Protein AF-A0A9E1VI52-F1 (afdb_monomer_lite)

Foldseek 3Di:
DPPVVVVVVVVVVVVPPDPDQDWDDPPDDPVNVVVLLVVLLVVLVVVLVVVVVVVVVVVVVPDDDDPVVVVVVVVVVVVVSVVSSVVSSVVSSVVVVIDGPDD

Sequence (103 aa):
MKPVLLLMFVLALAACSGTGAAWVKEGAGKDQVRADQAACRTQAEGAIGRNESFTRDIRNSTSGGREDTRAIVSESRDRRAAQSFERLFDRCMAARGYVHPKT

Radius of gyration: 20.17 Å; chains: 1; bounding box: 54×44×44 Å

Structure (mmCIF, N/CA/C/O backbone):
data_AF-A0A9E1VI52-F1
#
_entry.id   AF-A0A9E1VI52-F1
#
loop_
_atom_site.group_PDB
_atom_site.id
_atom_site.type_symbol
_atom_site.label_atom_id
_atom_site.label_alt_id
_atom_site.label_comp_id
_atom_site.label_asym_id
_atom_site.label_entity_id
_atom_site.label_seq_id
_atom_site.pdbx_PDB_ins_code
_atom_site.Cartn_x
_atom_site.Cartn_y
_atom_site.Cartn_z
_atom_site.occupancy
_atom_site.B_iso_or_equiv
_atom_site.auth_seq_id
_atom_site.auth_comp_id
_atom_site.auth_asym_id
_atom_site.auth_atom_id
_atom_site.pdbx_PDB_model_num
ATOM 1 N N . MET A 1 1 ? -26.836 34.218 8.949 1.00 46.84 1 MET A N 1
ATOM 2 C CA . MET A 1 1 ? -26.721 33.143 7.933 1.00 46.84 1 MET A CA 1
ATOM 3 C C . MET A 1 1 ? -25.252 32.827 7.597 1.00 46.84 1 MET A C 1
ATOM 5 O O . MET A 1 1 ? -24.871 32.850 6.439 1.00 46.84 1 MET A O 1
ATOM 9 N N . LYS A 1 2 ? -24.394 32.561 8.595 1.00 51.84 2 LY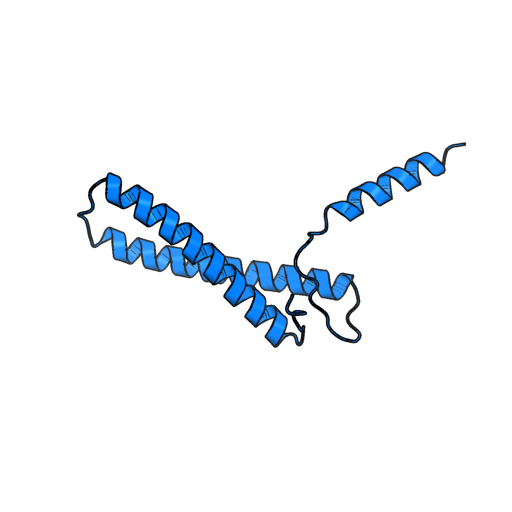S A N 1
ATOM 10 C CA . LYS A 1 2 ? -22.944 32.324 8.409 1.00 51.84 2 LYS A CA 1
ATOM 11 C C . LYS A 1 2 ? -22.391 30.941 8.840 1.00 51.84 2 LYS A C 1
ATOM 13 O O . LYS A 1 2 ? -21.268 30.661 8.439 1.00 51.84 2 LYS A O 1
ATOM 18 N N . PRO A 1 3 ? -23.100 30.045 9.569 1.00 55.41 3 PRO A N 1
ATOM 19 C CA . PRO A 1 3 ? -22.492 28.773 9.985 1.00 55.41 3 PRO A CA 1
ATOM 20 C C . PRO A 1 3 ? -22.583 27.667 8.918 1.00 55.41 3 PRO A C 1
ATOM 22 O O . PRO A 1 3 ? -21.819 26.710 8.958 1.00 55.41 3 PRO A O 1
ATOM 25 N N . VAL A 1 4 ? -23.485 27.800 7.937 1.00 55.62 4 VAL A N 1
ATOM 26 C CA . VAL A 1 4 ? -23.749 26.758 6.923 1.00 55.62 4 VAL A CA 1
ATOM 27 C C . VAL A 1 4 ? -22.583 26.605 5.938 1.00 55.62 4 VAL A C 1
ATOM 29 O O . VAL A 1 4 ? -22.277 25.502 5.495 1.00 55.62 4 VAL A O 1
ATOM 32 N N . LEU A 1 5 ? -21.887 27.705 5.642 1.00 55.19 5 LEU A N 1
ATOM 33 C CA . LEU A 1 5 ? -20.792 27.733 4.669 1.00 55.19 5 LEU A CA 1
ATOM 34 C C . LEU A 1 5 ? -19.517 27.061 5.207 1.00 55.19 5 LEU A C 1
ATOM 36 O O . LEU A 1 5 ? -18.800 26.406 4.458 1.00 55.19 5 LEU A O 1
ATOM 40 N N . LEU A 1 6 ? -19.283 27.153 6.521 1.00 56.75 6 LEU A N 1
ATOM 41 C CA . LEU A 1 6 ? -18.177 26.470 7.198 1.00 56.75 6 LEU A CA 1
ATOM 42 C C . LEU A 1 6 ? -18.402 24.954 7.278 1.00 56.75 6 LEU A C 1
ATOM 44 O O . LEU A 1 6 ? -17.456 24.188 7.119 1.00 56.75 6 LEU A O 1
ATOM 48 N N . LEU A 1 7 ? -19.652 24.515 7.459 1.00 56.09 7 LEU A N 1
ATOM 49 C CA . LEU A 1 7 ? -19.983 23.091 7.562 1.00 56.09 7 LEU A CA 1
ATOM 50 C C . LEU A 1 7 ? -19.776 22.340 6.233 1.00 56.09 7 LEU A C 1
ATOM 52 O O . LEU A 1 7 ? -19.299 21.208 6.228 1.00 56.09 7 LEU A O 1
ATOM 56 N N . MET A 1 8 ? -20.081 22.992 5.106 1.00 56.69 8 MET A N 1
ATOM 57 C CA . MET A 1 8 ? -19.861 22.438 3.762 1.00 56.69 8 MET A CA 1
ATOM 58 C C . MET A 1 8 ? -18.374 22.227 3.450 1.00 56.69 8 MET A C 1
ATOM 60 O O . MET A 1 8 ? -18.013 21.240 2.811 1.00 56.69 8 MET A O 1
ATOM 64 N N . PHE A 1 9 ? -17.499 23.116 3.929 1.00 57.59 9 PHE A N 1
ATOM 65 C CA . PHE A 1 9 ? -16.067 23.023 3.641 1.00 57.59 9 PHE A CA 1
ATOM 66 C C . PHE A 1 9 ? -15.402 21.846 4.371 1.00 57.59 9 PHE A C 1
ATOM 68 O O . PHE A 1 9 ? -14.512 21.206 3.822 1.00 57.59 9 PHE A O 1
ATOM 75 N N . VAL A 1 10 ? -15.875 21.497 5.572 1.00 60.12 10 VAL A N 1
ATOM 76 C CA . VAL A 1 10 ? -15.339 20.360 6.341 1.00 60.12 10 VAL A CA 1
ATOM 77 C C . VAL A 1 10 ? -15.735 19.012 5.720 1.00 60.12 10 VAL A C 1
ATOM 79 O O . VAL A 1 10 ? -14.941 18.073 5.758 1.00 60.12 10 VAL A O 1
ATOM 82 N N . LEU A 1 11 ? -16.909 18.908 5.082 1.00 56.44 11 LEU A N 1
ATOM 83 C CA . LEU A 1 11 ? -17.329 17.668 4.411 1.00 56.44 11 LEU A CA 1
ATOM 84 C C . LEU A 1 11 ? -16.515 17.363 3.143 1.00 56.44 11 LEU A C 1
ATOM 86 O O . LEU A 1 11 ? -16.290 16.193 2.835 1.00 56.44 11 LEU A O 1
ATOM 90 N N . ALA A 1 12 ? -16.035 18.386 2.431 1.00 57.34 12 ALA A N 1
ATOM 91 C CA . ALA A 1 12 ? -15.282 18.197 1.191 1.00 57.34 12 ALA A CA 1
ATOM 92 C C . ALA A 1 12 ? -13.890 17.571 1.412 1.00 57.34 12 ALA A C 1
ATOM 94 O O . ALA A 1 12 ? -13.400 16.850 0.545 1.00 57.34 12 ALA A O 1
ATOM 95 N N . LEU A 1 13 ? -13.266 17.772 2.582 1.00 54.31 13 LEU A N 1
ATOM 96 C CA . LEU A 1 13 ? -11.953 17.183 2.879 1.00 54.31 13 LEU A CA 1
ATOM 97 C C . LEU A 1 13 ? -12.020 15.697 3.278 1.00 54.31 13 LEU A C 1
ATOM 99 O O . LEU A 1 13 ? -11.001 15.009 3.223 1.00 54.31 13 LEU A O 1
ATOM 103 N N . ALA A 1 14 ? -13.196 15.172 3.639 1.00 54.34 14 ALA A N 1
ATOM 104 C CA . ALA A 1 14 ? -13.355 13.761 4.004 1.00 54.34 14 ALA A CA 1
ATOM 105 C C . ALA A 1 14 ? -13.398 12.819 2.784 1.00 54.34 14 ALA A C 1
ATOM 107 O O . ALA A 1 14 ? -13.183 11.619 2.929 1.00 54.34 14 ALA A O 1
ATOM 108 N N . ALA A 1 15 ? -13.630 13.346 1.577 1.00 50.22 15 ALA A N 1
ATOM 109 C CA . ALA A 1 15 ? -13.744 12.544 0.356 1.00 50.22 15 ALA A CA 1
ATOM 110 C C . ALA A 1 15 ? -12.389 12.099 -0.235 1.00 50.22 15 ALA A C 1
ATOM 112 O O . ALA A 1 15 ? -12.362 11.277 -1.146 1.00 50.22 15 ALA A O 1
ATOM 113 N N . CYS A 1 16 ? -11.261 12.588 0.295 1.00 50.97 16 CYS A N 1
ATOM 114 C CA . CYS A 1 16 ? -9.921 12.168 -0.136 1.00 50.97 16 CYS A CA 1
ATOM 115 C C . CYS A 1 16 ? -9.361 10.959 0.635 1.00 50.97 16 CYS A C 1
ATOM 117 O O . CYS A 1 16 ? -8.229 10.546 0.377 1.00 50.97 16 CYS A O 1
ATOM 119 N N . SER A 1 17 ? -10.106 10.352 1.569 1.00 49.78 17 SER A N 1
ATOM 120 C CA . SER A 1 17 ? -9.658 9.120 2.231 1.00 49.78 17 SER A CA 1
ATOM 121 C C . SER A 1 17 ? -10.006 7.890 1.388 1.00 49.78 17 SER A C 1
ATOM 123 O O . SER A 1 17 ? -10.957 7.177 1.685 1.00 49.78 17 SER A O 1
ATOM 125 N N . GLY A 1 18 ? -9.226 7.703 0.322 1.00 45.00 18 GLY A N 1
ATOM 126 C CA . GLY A 1 18 ? -8.923 6.437 -0.347 1.00 45.00 18 GLY A CA 1
ATOM 127 C C . GLY A 1 18 ? -10.008 5.361 -0.359 1.00 45.00 18 GLY A C 1
ATOM 128 O O . GLY A 1 18 ? -10.155 4.595 0.591 1.00 45.00 18 GLY A O 1
ATOM 129 N N . THR A 1 19 ? -10.646 5.208 -1.513 1.00 46.62 19 THR A N 1
ATOM 130 C CA . THR A 1 19 ? -11.352 4.003 -1.965 1.00 46.62 19 THR A CA 1
ATOM 131 C C . THR A 1 19 ? -10.349 2.854 -2.173 1.00 46.62 19 THR A C 1
ATOM 133 O O . THR A 1 19 ? -10.075 2.425 -3.286 1.00 46.62 19 THR A O 1
ATOM 136 N N . GLY A 1 20 ? -9.725 2.388 -1.092 1.00 49.88 20 GLY A N 1
ATOM 137 C CA . GLY A 1 20 ? -9.052 1.093 -1.028 1.00 49.88 20 GLY A CA 1
ATOM 138 C C . GLY A 1 20 ? -10.024 0.094 -0.417 1.00 49.88 20 GLY A C 1
ATOM 139 O O . GLY A 1 20 ? -10.750 0.456 0.509 1.00 49.88 20 GLY A O 1
ATOM 140 N N . ALA A 1 21 ? -10.082 -1.123 -0.956 1.00 58.12 21 ALA A N 1
ATOM 141 C CA . ALA A 1 21 ? -10.955 -2.193 -0.484 1.00 58.12 21 ALA A CA 1
ATOM 142 C C . ALA A 1 21 ? -11.059 -2.223 1.055 1.00 58.12 21 ALA A C 1
ATOM 144 O O . ALA A 1 21 ? -10.059 -2.112 1.768 1.00 58.12 21 ALA A O 1
ATOM 145 N N . ALA A 1 22 ? -12.294 -2.266 1.562 1.00 72.69 22 ALA A N 1
ATOM 146 C CA . ALA A 1 22 ? -12.584 -1.954 2.955 1.00 72.69 22 ALA A CA 1
ATOM 147 C C . ALA A 1 22 ? -12.065 -3.057 3.884 1.00 72.69 22 ALA A C 1
ATOM 149 O O . ALA A 1 22 ? -12.760 -4.027 4.151 1.00 72.69 22 ALA A O 1
ATOM 150 N N . TRP A 1 23 ? -10.842 -2.912 4.385 1.00 83.50 23 TRP A N 1
ATOM 151 C CA . TRP A 1 23 ? -10.309 -3.775 5.435 1.00 83.50 23 TRP A CA 1
ATOM 152 C C . TRP A 1 23 ? -11.170 -3.669 6.691 1.00 83.50 23 TRP A C 1
ATOM 154 O O . TRP A 1 23 ? -11.339 -2.579 7.240 1.00 83.50 23 TRP A O 1
ATOM 164 N N . VAL A 1 24 ? -11.690 -4.804 7.158 1.00 85.25 24 VAL A N 1
ATOM 165 C CA . VAL A 1 24 ? -12.593 -4.858 8.313 1.00 85.25 24 VAL A CA 1
ATOM 166 C C . VAL A 1 24 ? -11.907 -5.561 9.473 1.00 85.25 24 VAL A C 1
ATOM 168 O O . VAL A 1 24 ? -11.264 -6.593 9.297 1.00 85.25 24 VAL A O 1
ATOM 171 N N . LYS A 1 25 ? -12.060 -5.008 10.674 1.00 86.19 25 LYS A N 1
ATOM 172 C CA . LYS A 1 25 ? -11.678 -5.641 11.935 1.00 86.19 25 LYS A CA 1
ATOM 173 C C . LYS A 1 25 ? -12.731 -5.294 12.977 1.00 86.19 25 LYS A C 1
ATOM 175 O O . LYS A 1 25 ? -13.072 -4.122 13.139 1.00 86.19 25 LYS A O 1
ATOM 180 N N . GLU A 1 26 ? -13.264 -6.305 13.654 1.00 83.94 26 GLU A N 1
ATOM 181 C CA . GLU A 1 26 ? -14.276 -6.103 14.690 1.00 83.94 26 GLU A CA 1
ATOM 182 C C . GLU A 1 26 ? -13.704 -5.241 15.827 1.00 83.94 26 GLU A C 1
ATOM 184 O O . GLU A 1 26 ? -12.574 -5.445 16.273 1.00 83.94 26 GLU A O 1
ATOM 189 N N . GLY A 1 27 ? -14.457 -4.220 16.243 1.00 81.88 27 GLY A N 1
ATOM 190 C CA . GLY A 1 27 ? -14.041 -3.281 17.288 1.00 81.88 27 GLY A CA 1
ATOM 191 C C . GLY A 1 27 ? -13.000 -2.229 16.874 1.00 81.88 27 GLY A C 1
ATOM 192 O O . GLY A 1 27 ? -12.669 -1.374 17.692 1.00 81.88 27 GLY A O 1
ATOM 193 N N . ALA A 1 28 ? -12.499 -2.231 15.632 1.00 83.62 28 ALA A N 1
ATOM 194 C CA . ALA A 1 28 ? -11.560 -1.208 15.173 1.00 83.62 28 ALA A CA 1
ATOM 195 C C . ALA A 1 28 ? -12.289 0.087 14.771 1.00 83.62 28 ALA A C 1
ATOM 197 O O . ALA A 1 28 ? -13.119 0.105 13.860 1.00 83.62 28 ALA A O 1
ATOM 198 N N . GLY A 1 29 ? -11.952 1.196 15.433 1.00 83.81 29 GLY A N 1
ATOM 199 C CA . GLY A 1 29 ? -12.434 2.525 15.051 1.00 83.81 29 GLY A CA 1
ATOM 200 C C . GLY A 1 29 ? -11.797 3.017 13.746 1.00 83.81 29 GLY A C 1
ATOM 201 O O . GLY A 1 29 ? -10.672 2.644 13.419 1.00 83.81 29 GLY A O 1
ATOM 202 N N . LYS A 1 30 ? -12.475 3.909 13.009 1.00 80.56 30 LYS A N 1
ATOM 203 C CA . LYS A 1 30 ? -11.990 4.438 11.713 1.00 80.56 30 LYS A CA 1
ATOM 204 C C . LYS A 1 30 ? -10.573 5.021 11.784 1.00 80.56 30 LYS A C 1
ATOM 206 O O . LYS A 1 30 ? -9.775 4.804 10.874 1.00 80.56 30 LYS A O 1
ATOM 211 N N . ASP A 1 31 ? -10.247 5.723 12.867 1.00 84.50 31 ASP A N 1
ATOM 212 C CA . ASP A 1 31 ? -8.913 6.299 13.064 1.00 84.50 31 ASP A CA 1
ATOM 213 C C . ASP A 1 31 ? -7.836 5.234 13.262 1.00 84.50 31 ASP A C 1
ATOM 215 O O . ASP A 1 31 ? -6.738 5.367 12.722 1.00 84.50 31 ASP A O 1
ATOM 219 N N . GLN A 1 32 ? -8.166 4.150 13.968 1.00 85.88 32 GLN A N 1
ATOM 220 C CA . GLN A 1 32 ? -7.276 3.007 14.137 1.00 85.88 32 GLN A CA 1
ATOM 221 C C . GLN A 1 32 ? -7.020 2.321 12.795 1.00 85.88 32 GLN A C 1
ATOM 223 O O . GLN A 1 32 ? -5.866 2.083 12.449 1.00 85.88 32 GLN A O 1
ATOM 228 N N . VAL A 1 33 ? -8.069 2.093 11.997 1.00 86.50 33 VAL A N 1
ATOM 229 C CA . VAL A 1 33 ? -7.927 1.517 10.651 1.00 86.50 33 VAL A CA 1
ATOM 230 C C . VAL A 1 33 ? -7.011 2.380 9.787 1.00 86.50 33 VAL A C 1
ATOM 232 O O . VAL A 1 33 ? -6.099 1.866 9.142 1.00 86.50 33 VAL A O 1
ATOM 235 N N . ARG A 1 34 ? -7.198 3.703 9.805 1.00 86.19 34 ARG A N 1
ATOM 236 C CA . ARG A 1 34 ? -6.365 4.631 9.032 1.00 86.19 34 ARG A CA 1
ATOM 237 C C . ARG A 1 34 ? -4.905 4.624 9.493 1.00 86.19 34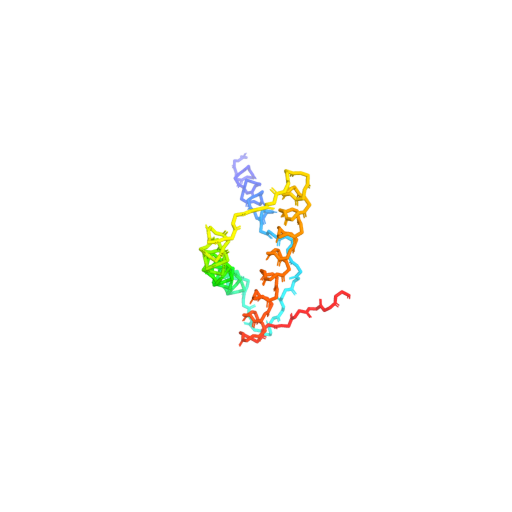 ARG A C 1
ATOM 239 O O . ARG A 1 34 ? -4.008 4.634 8.651 1.00 86.19 34 ARG A O 1
ATOM 246 N N . ALA A 1 35 ? -4.661 4.603 10.802 1.00 88.50 35 ALA A N 1
ATOM 247 C CA . ALA A 1 35 ? -3.313 4.535 11.361 1.00 88.50 35 ALA A CA 1
ATOM 248 C C . ALA A 1 35 ? -2.615 3.212 11.005 1.00 88.50 35 ALA A C 1
ATOM 250 O O . ALA A 1 35 ? -1.450 3.213 10.603 1.00 88.50 35 ALA A O 1
ATOM 251 N N . ASP A 1 36 ? -3.341 2.096 11.085 1.00 90.38 36 ASP A N 1
ATOM 252 C CA . ASP A 1 36 ? -2.837 0.771 10.733 1.00 90.38 36 ASP A CA 1
ATOM 253 C C . ASP A 1 36 ? -2.490 0.679 9.241 1.00 90.38 36 ASP A C 1
ATOM 255 O O . ASP A 1 36 ? -1.397 0.228 8.892 1.00 90.38 36 ASP A O 1
ATOM 259 N N . GLN A 1 37 ? -3.362 1.187 8.364 1.00 89.69 37 GLN A N 1
ATOM 260 C CA . GLN A 1 37 ? -3.096 1.254 6.925 1.00 89.69 37 GLN A CA 1
ATOM 261 C C . GLN A 1 37 ? -1.875 2.123 6.608 1.00 89.69 37 GLN A C 1
ATOM 263 O O . GLN A 1 37 ? -1.034 1.722 5.804 1.00 89.69 37 GLN A O 1
ATOM 268 N N . ALA A 1 38 ? -1.743 3.292 7.242 1.00 88.62 38 ALA A N 1
ATOM 269 C CA . ALA A 1 38 ? -0.582 4.158 7.045 1.00 88.62 38 ALA A CA 1
ATOM 270 C C . ALA A 1 38 ? 0.718 3.448 7.456 1.00 88.62 38 ALA A C 1
ATOM 272 O O . ALA A 1 38 ? 1.679 3.427 6.689 1.00 88.62 38 ALA A O 1
ATOM 273 N N . ALA A 1 39 ? 0.721 2.785 8.616 1.00 91.06 39 ALA A N 1
ATOM 274 C CA . ALA A 1 39 ? 1.874 2.026 9.087 1.00 91.06 39 ALA A CA 1
ATOM 275 C C . ALA A 1 39 ? 2.234 0.864 8.143 1.00 91.06 39 ALA A C 1
ATOM 277 O O . ALA A 1 39 ? 3.408 0.672 7.817 1.00 91.06 39 ALA A O 1
ATOM 278 N N . CYS A 1 40 ? 1.238 0.110 7.667 1.00 92.19 40 CYS A N 1
ATOM 279 C CA . CYS A 1 40 ? 1.453 -0.982 6.718 1.00 92.19 40 CYS A CA 1
ATOM 280 C C . CYS A 1 40 ? 1.959 -0.489 5.356 1.00 92.19 40 CYS A C 1
ATOM 282 O O . CYS A 1 40 ? 2.829 -1.127 4.762 1.00 92.19 40 CYS A O 1
ATOM 284 N N . ARG A 1 41 ? 1.480 0.667 4.880 1.00 90.62 41 ARG A N 1
ATOM 285 C CA . ARG A 1 41 ? 1.968 1.301 3.649 1.00 90.62 41 ARG A CA 1
ATOM 286 C C . ARG A 1 41 ? 3.442 1.681 3.766 1.00 90.62 41 ARG A C 1
ATOM 288 O O . ARG A 1 41 ? 4.233 1.260 2.927 1.00 90.62 41 ARG A O 1
ATOM 295 N N . THR A 1 42 ? 3.832 2.367 4.842 1.00 89.62 42 THR A N 1
ATOM 296 C CA . THR A 1 42 ? 5.240 2.722 5.091 1.00 89.62 42 THR A CA 1
ATOM 297 C C . THR A 1 42 ? 6.133 1.482 5.185 1.00 89.62 42 THR A C 1
ATOM 299 O O . THR A 1 42 ? 7.251 1.472 4.666 1.00 89.62 42 THR A O 1
ATOM 302 N N . GLN A 1 43 ? 5.647 0.401 5.805 1.00 89.38 43 GLN A N 1
ATOM 303 C CA . GLN A 1 43 ? 6.391 -0.856 5.875 1.00 89.38 43 GLN A CA 1
ATOM 304 C C . GLN A 1 43 ? 6.595 -1.489 4.489 1.00 89.38 43 GLN A C 1
ATOM 306 O O . GLN A 1 43 ? 7.704 -1.938 4.180 1.00 89.38 43 GLN A O 1
ATOM 311 N N . ALA A 1 44 ? 5.548 -1.525 3.661 1.00 89.81 44 ALA A N 1
ATOM 312 C CA . ALA A 1 44 ? 5.605 -2.076 2.311 1.00 89.81 44 ALA A CA 1
ATOM 313 C C . ALA A 1 44 ? 6.526 -1.248 1.399 1.00 89.81 44 ALA A C 1
ATOM 315 O O . ALA A 1 44 ? 7.409 -1.816 0.753 1.00 89.81 44 ALA A O 1
ATOM 316 N N . GLU A 1 45 ? 6.402 0.082 1.415 1.00 87.19 45 GLU A N 1
ATOM 317 C CA . GLU A 1 45 ? 7.281 1.006 0.679 1.00 87.19 45 GLU A CA 1
ATOM 318 C C . GLU A 1 45 ? 8.751 0.811 1.068 1.00 87.19 45 GLU A C 1
ATOM 320 O O . GLU A 1 45 ? 9.613 0.631 0.204 1.00 87.19 45 GLU A O 1
ATOM 325 N N . GLY A 1 46 ? 9.044 0.753 2.372 1.00 85.50 46 GLY A N 1
ATOM 326 C CA . GLY A 1 46 ? 10.402 0.536 2.865 1.00 85.50 46 GLY A CA 1
ATOM 327 C C . GLY A 1 46 ? 10.989 -0.818 2.450 1.00 85.50 46 GLY A C 1
ATOM 328 O O . GLY A 1 46 ? 12.181 -0.916 2.156 1.00 85.50 46 GLY A O 1
ATOM 329 N N . ALA A 1 47 ? 10.178 -1.877 2.399 1.00 83.25 47 ALA A N 1
ATOM 330 C CA . ALA A 1 47 ? 10.625 -3.196 1.952 1.00 83.25 47 ALA A CA 1
ATOM 331 C C . ALA A 1 47 ? 10.907 -3.245 0.442 1.00 83.25 47 ALA A C 1
ATOM 333 O O . ALA A 1 47 ? 11.907 -3.838 0.027 1.00 83.25 47 ALA A O 1
ATOM 334 N N . ILE A 1 48 ? 10.078 -2.587 -0.371 1.00 83.50 48 ILE A N 1
ATOM 335 C CA . ILE A 1 48 ? 10.278 -2.504 -1.823 1.00 83.50 48 ILE A CA 1
ATOM 336 C C . ILE A 1 48 ? 11.504 -1.669 -2.157 1.00 83.50 48 ILE A C 1
ATOM 338 O O . ILE A 1 48 ? 12.330 -2.126 -2.943 1.00 83.50 48 ILE A O 1
ATOM 342 N N . GLY A 1 49 ? 11.674 -0.504 -1.525 1.00 77.38 49 GLY A N 1
ATOM 343 C CA . GLY A 1 49 ? 12.836 0.358 -1.750 1.00 77.38 49 GLY A CA 1
ATOM 344 C C . GLY A 1 49 ? 14.162 -0.361 -1.475 1.00 77.38 49 GLY A C 1
ATOM 345 O O . GLY A 1 49 ? 15.110 -0.246 -2.252 1.00 77.38 49 GLY A O 1
ATOM 346 N N . ARG A 1 50 ? 14.215 -1.197 -0.426 1.00 73.50 50 ARG A N 1
ATOM 347 C CA . ARG A 1 50 ? 15.379 -2.063 -0.171 1.00 73.50 50 ARG A CA 1
ATOM 348 C C . ARG A 1 50 ? 15.590 -3.079 -1.296 1.00 73.50 50 ARG A C 1
ATOM 350 O O . ARG A 1 50 ? 16.704 -3.202 -1.797 1.00 73.50 50 ARG A O 1
ATOM 357 N N . ASN A 1 51 ? 14.540 -3.781 -1.722 1.00 73.75 51 ASN A N 1
ATOM 358 C CA . ASN A 1 51 ? 14.629 -4.796 -2.778 1.00 73.75 51 ASN A CA 1
ATOM 359 C C . ASN A 1 51 ? 15.040 -4.207 -4.145 1.00 73.75 51 ASN A C 1
ATOM 361 O O . ASN A 1 51 ? 15.818 -4.807 -4.891 1.00 73.75 51 ASN A O 1
ATOM 365 N N . GLU A 1 52 ? 14.547 -3.010 -4.459 1.00 72.69 52 GLU A N 1
ATOM 366 C CA . GLU A 1 52 ? 14.922 -2.225 -5.635 1.00 72.69 52 GLU A CA 1
ATOM 367 C C . GLU A 1 52 ? 16.417 -1.878 -5.637 1.00 72.69 52 GLU A C 1
ATOM 369 O O . GLU A 1 52 ? 17.068 -2.022 -6.675 1.00 72.69 52 GLU A O 1
ATOM 374 N N . SER A 1 53 ? 16.965 -1.471 -4.482 1.00 65.62 53 SER A N 1
ATOM 375 C CA . SER A 1 53 ? 18.394 -1.167 -4.326 1.00 65.62 53 SER A CA 1
ATOM 376 C C . SER A 1 53 ? 19.258 -2.397 -4.605 1.00 65.62 53 SER A C 1
ATOM 378 O O . SER A 1 53 ? 20.129 -2.338 -5.468 1.00 65.62 53 SER A O 1
ATOM 380 N N . PHE A 1 54 ? 18.955 -3.537 -3.973 1.00 60.09 54 PHE A N 1
ATOM 381 C CA . PHE A 1 54 ? 19.686 -4.791 -4.207 1.00 60.09 54 PHE A CA 1
ATOM 382 C C . PHE A 1 54 ? 19.633 -5.236 -5.676 1.00 60.09 54 PHE A C 1
ATOM 384 O O . PHE A 1 54 ? 20.642 -5.637 -6.255 1.00 60.09 54 PHE A O 1
ATOM 391 N N . THR A 1 55 ? 18.460 -5.136 -6.307 1.00 68.25 55 THR A N 1
ATOM 392 C CA . THR A 1 55 ? 18.287 -5.516 -7.718 1.00 68.25 55 THR A CA 1
ATOM 393 C C . THR A 1 55 ? 19.083 -4.604 -8.654 1.00 68.25 55 THR A C 1
ATOM 395 O O . THR A 1 55 ? 19.598 -5.063 -9.676 1.00 68.25 55 THR A O 1
ATOM 398 N N . ARG A 1 56 ? 19.181 -3.309 -8.331 1.00 66.50 56 ARG A N 1
ATOM 399 C CA . ARG A 1 56 ? 19.980 -2.348 -9.098 1.00 66.50 56 ARG A CA 1
ATOM 400 C C . ARG A 1 56 ? 21.471 -2.672 -9.003 1.00 66.50 56 ARG A C 1
ATOM 402 O O . ARG A 1 56 ? 22.134 -2.696 -10.037 1.00 66.50 56 ARG A O 1
ATOM 409 N N . ASP A 1 57 ? 21.964 -2.981 -7.809 1.00 64.19 57 ASP A N 1
ATOM 410 C CA . ASP A 1 57 ? 23.384 -3.266 -7.578 1.00 64.19 57 ASP A CA 1
ATOM 411 C C . ASP A 1 57 ? 23.841 -4.538 -8.318 1.00 64.19 57 ASP A C 1
ATOM 413 O O . ASP A 1 57 ? 24.892 -4.539 -8.955 1.00 64.19 57 ASP A O 1
ATOM 417 N N . ILE A 1 58 ? 23.002 -5.583 -8.356 1.00 62.00 58 ILE A N 1
ATOM 418 C CA . ILE A 1 58 ? 23.252 -6.814 -9.137 1.00 62.00 58 ILE A CA 1
ATOM 419 C C . ILE A 1 58 ? 23.231 -6.562 -10.656 1.00 62.00 58 ILE A C 1
ATOM 421 O O . ILE A 1 58 ? 23.867 -7.279 -11.421 1.00 62.00 58 ILE A O 1
ATOM 425 N N . ARG A 1 59 ? 22.485 -5.568 -11.144 1.00 62.19 59 ARG A N 1
ATOM 426 C CA . ARG A 1 59 ? 22.397 -5.293 -12.589 1.00 62.19 59 ARG A CA 1
ATOM 427 C C . ARG A 1 59 ? 23.518 -4.407 -13.097 1.00 62.19 59 ARG A C 1
ATOM 429 O O . ARG A 1 59 ? 23.947 -4.598 -14.230 1.00 62.19 59 ARG A O 1
ATOM 436 N N . ASN A 1 60 ? 24.024 -3.487 -12.278 1.00 59.56 60 ASN A N 1
ATOM 437 C CA . ASN A 1 60 ? 25.202 -2.700 -12.644 1.00 59.56 60 ASN A CA 1
ATOM 438 C C . ASN A 1 60 ? 26.446 -3.576 -12.873 1.00 59.56 60 ASN A C 1
ATOM 440 O O . ASN A 1 60 ? 27.360 -3.142 -13.567 1.00 59.56 60 ASN A O 1
ATOM 444 N N . SER A 1 61 ? 26.472 -4.811 -12.361 1.00 60.50 61 SER A N 1
ATOM 445 C CA . SER A 1 61 ? 27.524 -5.787 -12.666 1.00 60.50 61 SER A CA 1
ATOM 446 C C . SER A 1 61 ? 27.283 -6.609 -13.944 1.00 60.50 61 SER A C 1
ATOM 448 O O . SER A 1 61 ? 28.172 -7.347 -14.354 1.00 60.50 61 SER A O 1
ATOM 450 N N . THR A 1 62 ? 26.122 -6.481 -14.604 1.00 58.16 62 THR A N 1
ATOM 451 C CA . THR A 1 62 ? 25.755 -7.238 -15.816 1.00 58.16 62 THR A CA 1
ATOM 452 C C . THR A 1 62 ? 25.373 -6.275 -16.952 1.00 58.16 62 THR A C 1
ATOM 454 O O . THR A 1 62 ? 24.204 -5.939 -17.145 1.00 58.16 62 THR A O 1
ATOM 457 N N . SER A 1 63 ? 26.357 -5.785 -17.711 1.00 52.62 63 SER A N 1
ATOM 458 C CA . SER A 1 63 ? 26.149 -4.859 -18.835 1.00 52.62 63 SER A CA 1
ATOM 459 C C . SER A 1 63 ? 25.901 -5.612 -20.153 1.00 52.62 63 SER A C 1
ATOM 461 O O . SER A 1 63 ? 26.774 -6.325 -20.637 1.00 52.62 63 SER A O 1
ATOM 463 N N . GLY A 1 64 ? 24.716 -5.469 -20.771 1.00 59.31 64 GLY A N 1
ATOM 464 C CA . GLY A 1 64 ? 24.490 -6.080 -22.098 1.00 59.31 64 GLY A CA 1
ATOM 465 C C . GLY A 1 64 ? 23.076 -6.091 -22.700 1.00 59.31 64 GLY A C 1
ATOM 466 O O . GLY A 1 64 ? 22.791 -6.965 -23.512 1.00 59.31 64 GLY A O 1
ATOM 467 N N . GLY A 1 65 ? 22.162 -5.187 -22.326 1.00 61.59 65 GLY A N 1
ATOM 468 C CA . GLY A 1 65 ? 20.782 -5.193 -22.850 1.00 61.59 65 GLY A CA 1
ATOM 469 C C . GLY A 1 65 ? 20.515 -4.143 -23.938 1.00 61.59 65 GLY A C 1
ATOM 470 O O . GLY A 1 65 ? 20.784 -2.964 -23.709 1.00 61.59 65 GLY A O 1
ATOM 471 N N . ARG A 1 66 ? 19.931 -4.558 -25.076 1.00 64.25 66 ARG A N 1
ATOM 472 C CA . ARG A 1 66 ? 19.385 -3.675 -26.135 1.00 64.25 66 ARG A CA 1
ATOM 473 C C . ARG A 1 66 ? 18.282 -2.758 -25.579 1.00 64.25 66 ARG A C 1
ATOM 475 O O . ARG A 1 66 ? 17.519 -3.172 -24.706 1.00 64.25 66 ARG A O 1
ATOM 482 N N . GLU A 1 67 ? 18.178 -1.531 -26.093 1.00 63.44 67 GLU A N 1
ATOM 483 C CA . GLU A 1 67 ? 17.248 -0.496 -25.595 1.00 63.44 67 GLU A CA 1
ATOM 484 C C . GLU A 1 67 ? 15.769 -0.902 -25.662 1.00 63.44 67 GLU A C 1
ATOM 486 O O . GLU A 1 67 ? 15.041 -0.662 -24.701 1.00 63.44 67 GLU A O 1
ATOM 491 N N . ASP A 1 68 ? 15.342 -1.623 -26.700 1.00 62.12 68 ASP A N 1
ATOM 492 C CA . ASP A 1 68 ? 13.953 -2.101 -26.824 1.00 62.12 68 ASP A CA 1
ATOM 493 C C . ASP A 1 68 ? 13.567 -3.073 -25.698 1.00 62.12 68 ASP A C 1
ATOM 495 O O . ASP A 1 68 ? 12.457 -3.049 -25.163 1.00 62.12 68 ASP A O 1
ATOM 499 N N . THR A 1 69 ? 14.514 -3.911 -25.268 1.00 67.00 69 THR A N 1
ATOM 500 C CA . THR A 1 69 ? 14.322 -4.806 -24.124 1.00 67.00 69 THR A CA 1
ATOM 501 C C . THR A 1 69 ? 14.209 -4.011 -22.823 1.00 67.00 69 THR A C 1
ATOM 503 O O . THR A 1 69 ? 13.516 -4.437 -21.902 1.00 67.00 69 THR A O 1
ATOM 506 N N . ARG A 1 70 ? 14.846 -2.836 -22.733 1.00 68.44 70 ARG A N 1
ATOM 507 C CA . ARG A 1 70 ? 14.868 -2.021 -21.513 1.00 68.44 70 ARG A CA 1
ATOM 508 C C . ARG A 1 70 ? 13.476 -1.503 -21.147 1.00 68.44 70 ARG A C 1
ATOM 510 O O . ARG A 1 70 ? 13.125 -1.583 -19.973 1.00 68.44 70 ARG A O 1
ATOM 517 N N . ALA A 1 71 ? 12.687 -1.051 -22.124 1.00 71.25 71 ALA A N 1
ATOM 518 C CA . ALA A 1 71 ? 11.331 -0.536 -21.897 1.00 71.25 71 ALA A CA 1
ATOM 519 C C . ALA A 1 71 ? 10.346 -1.633 -21.443 1.00 71.25 71 ALA A C 1
ATOM 521 O O . ALA A 1 71 ? 9.591 -1.459 -20.486 1.00 71.25 71 ALA A O 1
ATOM 522 N N . ILE A 1 72 ? 10.402 -2.809 -22.072 1.00 72.12 72 ILE A N 1
ATOM 523 C CA . ILE A 1 72 ? 9.559 -3.958 -21.694 1.00 72.12 72 ILE A CA 1
ATOM 524 C C . ILE A 1 72 ? 9.937 -4.465 -20.294 1.00 72.12 72 ILE A C 1
ATOM 526 O O . ILE A 1 72 ? 9.075 -4.808 -19.477 1.00 72.12 72 ILE A O 1
ATOM 530 N N . VAL A 1 73 ? 11.239 -4.495 -19.993 1.00 73.81 73 VAL A N 1
ATOM 531 C CA . VAL A 1 73 ? 11.751 -4.889 -18.677 1.00 73.81 73 VAL A CA 1
ATOM 532 C C . VAL A 1 73 ? 11.362 -3.874 -17.600 1.00 73.81 73 VAL A C 1
ATOM 534 O O . VAL A 1 73 ? 11.051 -4.300 -16.486 1.00 73.81 73 VAL A O 1
ATOM 537 N N . SER A 1 74 ? 11.347 -2.568 -17.895 1.00 73.19 74 SER A N 1
ATOM 538 C CA . SER A 1 74 ? 10.900 -1.554 -16.931 1.00 73.19 74 SER A CA 1
ATOM 539 C C . SER A 1 74 ? 9.407 -1.663 -16.643 1.00 73.19 74 SER A C 1
ATOM 541 O O . SER A 1 74 ? 9.036 -1.756 -15.480 1.00 73.19 74 SER A O 1
ATOM 543 N N . GLU A 1 75 ? 8.555 -1.786 -17.661 1.00 76.81 75 GLU A N 1
ATOM 544 C CA . GLU A 1 75 ? 7.109 -1.911 -17.435 1.00 76.81 75 GLU A CA 1
ATOM 545 C C . GLU A 1 75 ? 6.763 -3.185 -16.643 1.00 76.81 75 GLU A C 1
ATOM 547 O O . GLU A 1 75 ? 5.990 -3.166 -15.681 1.00 76.81 75 GLU A O 1
ATOM 552 N N . SER A 1 76 ? 7.387 -4.310 -17.001 1.00 75.31 76 SER A N 1
ATOM 553 C CA . SER A 1 76 ? 7.216 -5.573 -16.274 1.00 75.31 76 SER A CA 1
ATOM 554 C C . SER A 1 76 ? 7.676 -5.462 -14.817 1.00 75.31 76 SER A C 1
ATOM 556 O O . SER A 1 76 ? 7.106 -6.102 -13.927 1.00 75.31 76 SER A O 1
ATOM 558 N N . ARG A 1 77 ? 8.705 -4.649 -14.557 1.00 75.00 77 ARG A N 1
ATOM 559 C CA . ARG A 1 77 ? 9.211 -4.378 -13.211 1.00 75.00 77 ARG A CA 1
ATOM 560 C C . ARG A 1 77 ? 8.226 -3.537 -12.413 1.00 75.00 77 ARG A C 1
ATOM 562 O O . ARG A 1 77 ? 7.944 -3.924 -11.285 1.00 75.00 77 ARG A O 1
ATOM 569 N N . ASP A 1 78 ? 7.672 -2.477 -12.988 1.00 77.94 78 ASP A N 1
ATOM 570 C CA . ASP A 1 78 ? 6.712 -1.605 -12.304 1.00 77.94 78 ASP A CA 1
ATOM 571 C C . ASP A 1 78 ? 5.464 -2.389 -11.894 1.00 77.94 78 ASP A C 1
ATOM 573 O O . ASP A 1 78 ? 5.035 -2.344 -10.738 1.00 77.94 78 ASP A O 1
ATOM 577 N N . ARG A 1 79 ? 4.952 -3.237 -12.797 1.00 80.81 79 ARG A N 1
ATOM 578 C CA . ARG A 1 79 ? 3.853 -4.163 -12.483 1.00 80.81 79 ARG A CA 1
ATOM 579 C C . ARG A 1 79 ? 4.219 -5.117 -11.345 1.00 80.81 79 ARG A C 1
ATOM 581 O O . ARG A 1 79 ? 3.413 -5.350 -10.446 1.00 80.81 79 ARG A O 1
ATOM 588 N N . ARG A 1 80 ? 5.433 -5.677 -11.353 1.00 82.31 80 ARG A N 1
ATOM 589 C CA . ARG A 1 80 ? 5.897 -6.591 -10.296 1.00 82.31 80 ARG A CA 1
ATOM 590 C C . ARG A 1 80 ? 6.110 -5.87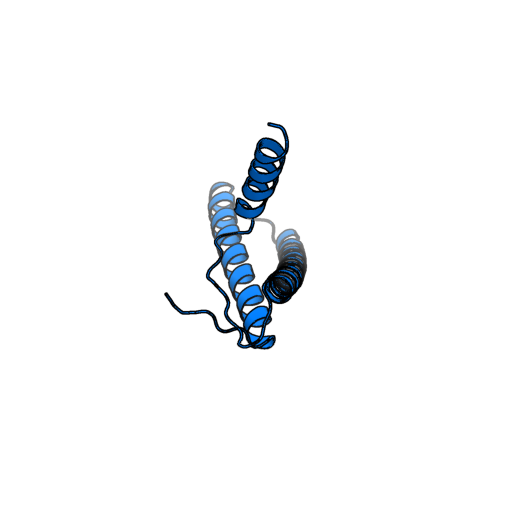6 -8.962 1.00 82.31 80 ARG A C 1
ATOM 592 O O . ARG A 1 80 ? 5.833 -6.467 -7.918 1.00 82.31 80 ARG A O 1
ATOM 599 N N . ALA A 1 81 ? 6.589 -4.637 -8.984 1.00 81.12 81 ALA A N 1
ATOM 600 C CA . ALA A 1 81 ? 6.753 -3.800 -7.804 1.00 81.12 81 ALA A CA 1
ATOM 601 C C . ALA A 1 81 ? 5.386 -3.491 -7.184 1.00 81.12 81 ALA A C 1
ATOM 603 O O . ALA A 1 81 ? 5.205 -3.747 -5.996 1.00 81.12 81 ALA A O 1
ATOM 604 N N . ALA A 1 82 ? 4.400 -3.094 -7.995 1.00 82.94 82 ALA A N 1
ATOM 605 C CA . ALA A 1 82 ? 3.023 -2.885 -7.550 1.00 82.94 82 ALA A CA 1
ATOM 606 C C . ALA A 1 82 ? 2.414 -4.160 -6.938 1.00 82.94 82 ALA A C 1
ATOM 608 O O . ALA A 1 82 ? 1.913 -4.140 -5.821 1.00 82.94 82 ALA A O 1
ATOM 609 N N . GLN A 1 83 ? 2.549 -5.315 -7.597 1.00 85.75 83 GLN A N 1
ATOM 610 C CA . GLN A 1 83 ? 2.075 -6.585 -7.028 1.00 85.75 83 GLN A CA 1
ATOM 611 C C . GLN A 1 83 ? 2.784 -6.959 -5.720 1.00 85.75 83 GLN A C 1
ATOM 613 O O . GLN A 1 83 ? 2.189 -7.573 -4.835 1.00 85.75 83 GLN A O 1
ATOM 618 N N . SER A 1 84 ? 4.073 -6.640 -5.603 1.00 86.31 84 SER A N 1
ATOM 619 C CA . SER A 1 84 ? 4.838 -6.905 -4.384 1.00 86.31 84 SER A CA 1
ATOM 620 C C . SER A 1 84 ? 4.405 -5.977 -3.252 1.00 86.31 84 SER A C 1
ATOM 622 O O . SER A 1 84 ? 4.309 -6.438 -2.117 1.00 86.31 84 SER A O 1
ATOM 624 N N . PHE A 1 85 ? 4.099 -4.714 -3.566 1.00 88.19 85 PHE A N 1
ATOM 625 C CA . PHE A 1 85 ? 3.513 -3.754 -2.636 1.00 88.19 85 PHE A CA 1
ATOM 626 C C . PHE A 1 85 ? 2.212 -4.274 -2.049 1.00 88.19 85 PHE A C 1
ATOM 628 O O . PHE A 1 85 ? 2.140 -4.445 -0.834 1.00 88.19 85 PHE A O 1
ATOM 635 N N . GLU A 1 86 ? 1.247 -4.614 -2.904 1.00 87.94 86 GLU A N 1
ATOM 636 C CA . GLU A 1 86 ? -0.062 -5.107 -2.468 1.00 87.94 86 GLU A CA 1
ATOM 637 C C . GLU A 1 86 ? 0.091 -6.337 -1.568 1.00 87.94 86 GLU A C 1
ATOM 639 O O . GLU A 1 86 ? -0.399 -6.366 -0.448 1.00 87.94 86 GLU A O 1
ATOM 644 N N 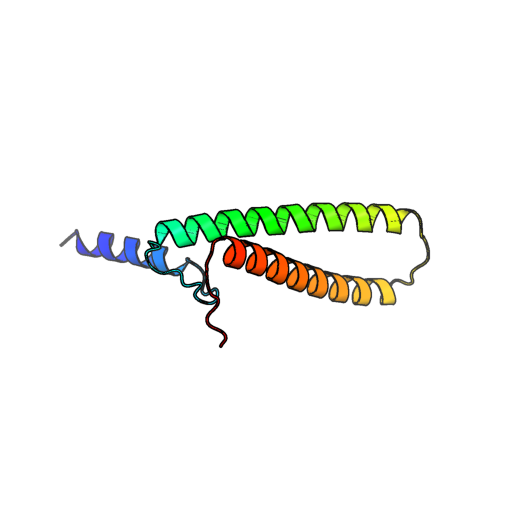. ARG A 1 87 ? 0.915 -7.317 -1.963 1.00 89.19 87 ARG A N 1
ATOM 645 C CA . ARG A 1 87 ? 1.148 -8.520 -1.140 1.00 89.19 87 ARG A CA 1
ATOM 646 C C . ARG A 1 87 ? 1.759 -8.223 0.228 1.00 89.19 87 ARG A C 1
ATOM 648 O O . ARG A 1 87 ? 1.497 -8.960 1.178 1.00 89.19 87 ARG A O 1
ATOM 655 N N . LEU A 1 88 ? 2.652 -7.239 0.324 1.00 90.06 88 LEU A N 1
ATOM 656 C CA . LEU A 1 88 ? 3.277 -6.854 1.592 1.00 90.06 88 LEU A CA 1
ATOM 657 C C . LEU A 1 88 ? 2.290 -6.092 2.473 1.00 90.06 88 LEU A C 1
ATOM 659 O O . LEU A 1 88 ? 2.209 -6.359 3.673 1.00 90.06 88 LEU A O 1
ATOM 663 N N . PHE A 1 89 ? 1.524 -5.192 1.863 1.00 90.44 89 PHE A N 1
ATOM 664 C CA . PHE A 1 89 ? 0.457 -4.454 2.513 1.00 90.44 89 PHE A CA 1
ATOM 665 C C . PHE A 1 89 ? -0.619 -5.402 3.064 1.00 90.44 89 PHE A C 1
ATOM 667 O O . PHE A 1 89 ? -0.899 -5.369 4.263 1.00 90.44 89 PHE A O 1
ATOM 674 N N . ASP A 1 90 ? -1.114 -6.327 2.241 1.00 90.81 90 ASP A N 1
ATOM 675 C CA . ASP A 1 90 ? -2.112 -7.335 2.607 1.00 90.81 90 ASP A CA 1
ATOM 676 C C . ASP A 1 90 ? -1.649 -8.195 3.780 1.00 90.81 90 ASP A C 1
ATOM 678 O O . ASP A 1 90 ? -2.391 -8.414 4.737 1.00 90.81 90 ASP A O 1
ATOM 682 N N . ARG A 1 91 ? -0.396 -8.668 3.742 1.00 91.12 91 ARG A N 1
ATOM 683 C CA . ARG A 1 91 ? 0.176 -9.453 4.844 1.00 91.12 91 ARG A CA 1
ATOM 684 C C . ARG A 1 91 ? 0.256 -8.650 6.133 1.00 91.12 91 ARG A C 1
ATOM 686 O O . ARG A 1 91 ? -0.015 -9.207 7.192 1.00 91.12 91 ARG A O 1
ATOM 693 N N . CYS A 1 92 ? 0.635 -7.375 6.060 1.00 93.00 92 CYS A N 1
ATOM 694 C CA . CYS A 1 92 ? 0.688 -6.517 7.238 1.00 93.00 92 CYS A CA 1
ATOM 695 C C . CYS A 1 92 ? -0.707 -6.313 7.839 1.00 93.00 92 CYS A C 1
ATOM 697 O O . CYS A 1 92 ? -0.888 -6.490 9.045 1.00 93.00 92 CYS A O 1
ATOM 699 N N . MET A 1 93 ? -1.704 -6.009 7.004 1.00 92.75 93 MET A N 1
ATOM 700 C CA . MET A 1 93 ? -3.088 -5.836 7.449 1.00 92.75 93 MET A CA 1
ATOM 701 C C . MET A 1 93 ? -3.652 -7.133 8.046 1.00 92.75 93 MET A C 1
ATOM 703 O O . MET A 1 93 ? -4.204 -7.114 9.148 1.00 92.75 93 MET A O 1
ATOM 707 N N . ALA A 1 94 ? -3.426 -8.275 7.391 1.00 91.38 94 ALA A N 1
ATOM 708 C CA . ALA A 1 94 ? -3.827 -9.586 7.895 1.00 91.38 94 ALA A CA 1
ATOM 709 C C . ALA A 1 94 ? -3.150 -9.937 9.231 1.00 91.38 94 ALA A C 1
ATOM 711 O O . ALA A 1 94 ? -3.813 -10.404 10.154 1.00 91.38 94 ALA A O 1
ATOM 712 N N . ALA A 1 95 ? -1.851 -9.652 9.384 1.00 92.38 95 ALA A N 1
ATOM 713 C CA . ALA A 1 95 ? -1.125 -9.866 10.639 1.00 92.38 95 ALA A CA 1
ATOM 714 C C . ALA A 1 95 ? -1.655 -8.993 11.790 1.00 92.38 95 ALA A C 1
ATOM 716 O O . ALA A 1 95 ? -1.589 -9.388 12.952 1.00 92.38 95 ALA A O 1
ATOM 717 N N . ARG A 1 96 ? -2.228 -7.824 11.477 1.00 90.75 96 ARG A N 1
ATOM 718 C CA . ARG A 1 96 ? -2.934 -6.966 12.444 1.00 90.75 96 ARG A CA 1
ATOM 719 C C . ARG A 1 96 ? -4.361 -7.441 12.746 1.00 90.75 96 ARG A C 1
ATOM 721 O O . ARG A 1 96 ? -5.044 -6.811 13.557 1.00 90.75 96 ARG A O 1
ATOM 728 N N . GLY A 1 97 ? -4.809 -8.536 12.134 1.00 91.25 97 GLY A N 1
ATOM 729 C CA . GLY A 1 97 ? -6.131 -9.126 12.332 1.00 91.25 97 GLY A CA 1
ATOM 730 C C . GLY A 1 97 ? -7.232 -8.486 11.490 1.00 91.25 97 GLY A C 1
ATOM 731 O O . GLY A 1 97 ? -8.404 -8.644 11.823 1.00 91.25 97 GLY A O 1
ATOM 732 N N . TYR A 1 98 ? -6.881 -7.741 10.439 1.00 91.38 98 TYR A N 1
ATOM 733 C CA . TYR A 1 98 ? -7.869 -7.270 9.475 1.00 91.38 98 TYR A CA 1
ATOM 734 C C . TYR A 1 98 ? -8.190 -8.360 8.462 1.00 91.38 98 TYR A C 1
ATOM 736 O O . TYR A 1 98 ? -7.312 -9.083 7.991 1.00 91.38 98 TYR A O 1
ATOM 744 N N . VAL A 1 99 ? -9.458 -8.423 8.084 1.00 89.19 99 VAL A N 1
ATOM 745 C CA . VAL A 1 99 ? -9.949 -9.288 7.020 1.00 89.19 99 VAL A CA 1
ATOM 746 C C . VAL A 1 99 ? -10.194 -8.432 5.791 1.00 89.19 99 VAL A C 1
ATOM 748 O O . VAL A 1 99 ? -10.833 -7.380 5.864 1.00 89.19 99 VAL A O 1
ATOM 751 N N . HIS A 1 100 ? -9.678 -8.888 4.656 1.00 80.06 100 HIS A N 1
ATOM 752 C CA . HIS A 1 100 ? -10.051 -8.331 3.370 1.00 80.06 100 HIS A CA 1
ATOM 753 C C . HIS A 1 100 ? -11.380 -8.973 2.966 1.00 80.06 100 HIS A C 1
ATOM 755 O O . HIS A 1 100 ? -11.402 -10.196 2.770 1.00 80.06 100 HIS A O 1
ATOM 761 N N . PRO A 1 101 ? -12.490 -8.224 2.847 1.00 65.25 101 PRO A N 1
ATOM 762 C CA . PRO A 1 101 ? -13.670 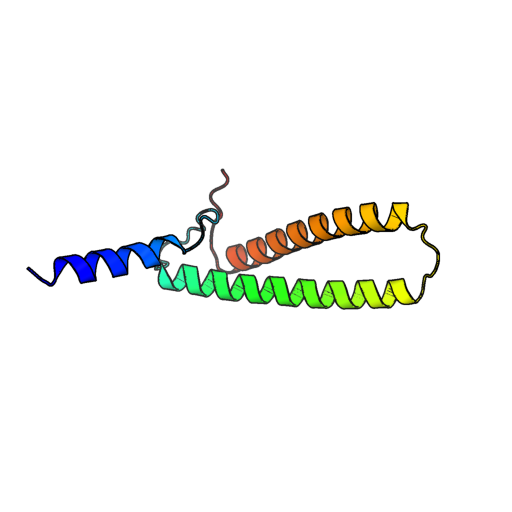-8.757 2.194 1.00 65.25 101 PRO A CA 1
ATOM 763 C C . PRO A 1 101 ? -13.254 -9.036 0.752 1.00 65.25 101 PRO A C 1
ATOM 765 O O . PRO A 1 101 ? -13.007 -8.118 -0.027 1.00 65.25 101 PRO A O 1
ATOM 768 N N . LYS A 1 102 ? -13.061 -10.313 0.414 1.00 57.53 102 LYS A N 1
ATOM 769 C CA . LYS A 1 102 ? -12.886 -10.712 -0.980 1.00 57.53 102 LYS A CA 1
ATOM 770 C C . LYS A 1 102 ? -14.110 -10.191 -1.736 1.00 57.53 102 LYS A C 1
ATOM 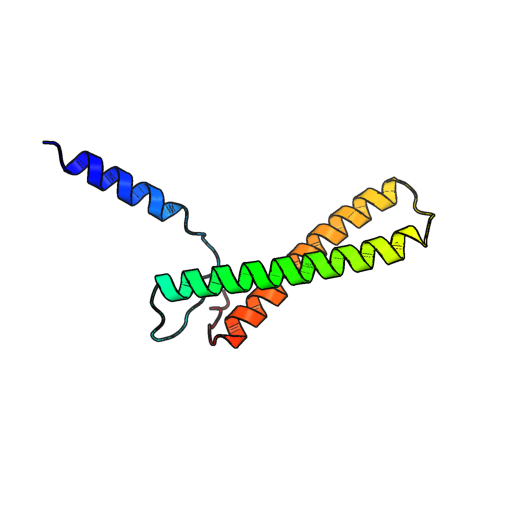772 O O . LYS A 1 102 ? -15.226 -10.551 -1.368 1.00 57.53 102 LYS A O 1
ATOM 777 N N . THR A 1 103 ? -13.888 -9.311 -2.710 1.00 49.09 103 THR A N 1
ATOM 778 C CA . THR A 1 103 ? -14.861 -9.043 -3.778 1.00 49.09 103 THR A CA 1
ATOM 779 C C . THR A 1 103 ? -15.236 -10.335 -4.476 1.00 49.09 103 THR A C 1
ATOM 781 O O . THR A 1 103 ? -14.294 -11.130 -4.718 1.00 49.09 103 THR A O 1
#

pLDDT: mean 73.58, std 14.57, range [45.0, 93.0]

Secondary structure (DSSP, 8-state):
--HHHHHHHHHHGGGGS------B-TT--HHHHHHHHHHHHHHHHHHHHHHHHHHHHHHHT-----HHHHHHHHHHHHHHHHHHHHHHHHHHHHHTT-B----